Protein AF-A0A920UTH0-F1 (afdb_monomer_lite)

Secondary structure (DSSP, 8-state):
-HHHHGGGGS--SS--S-GGG----HHHHTGGGB-SSSS-BTTBB-HHHHHHHHHHTT-----TTS---S--TT--TT-------------------

Foldseek 3Di:
DLVQQQCQVPDNDSDRPDPLSGPDQLVPPQVVQADPDPDDDPRGDHPVRSVVCNCQQQHQADDVVRHRPDGHPHDDPPDPDDDDPPPPCPVPPPDDD

Structure (mmCIF, N/CA/C/O backbone):
data_AF-A0A920UTH0-F1
#
_entry.id   AF-A0A920UTH0-F1
#
loop_
_atom_site.group_PDB
_atom_site.id
_atom_site.type_symbol
_atom_site.label_atom_id
_atom_site.label_alt_id
_atom_site.label_comp_id
_atom_site.label_asym_id
_atom_site.label_entity_id
_atom_site.label_seq_id
_atom_site.pdbx_PDB_ins_code
_atom_site.Cartn_x
_atom_site.Cartn_y
_atom_site.Cartn_z
_atom_site.occupancy
_atom_site.B_iso_or_equiv
_atom_site.auth_seq_id
_atom_site.auth_comp_id
_atom_site.auth_asym_id
_atom_site.auth_atom_id
_atom_site.pdbx_PDB_model_num
ATOM 1 N N . MET A 1 1 ? -5.493 -7.527 -0.108 1.00 87.50 1 MET A N 1
ATOM 2 C CA . MET A 1 1 ? -4.272 -8.022 -0.794 1.00 87.50 1 MET A CA 1
ATOM 3 C C . MET A 1 1 ? -4.341 -9.529 -0.991 1.00 87.50 1 MET A C 1
ATOM 5 O O . MET A 1 1 ? -4.512 -9.932 -2.129 1.00 87.50 1 MET A O 1
ATOM 9 N N . LEU A 1 2 ? -4.275 -10.347 0.072 1.00 92.75 2 LEU A N 1
ATOM 10 C CA . LEU A 1 2 ? -4.342 -11.816 -0.049 1.00 92.75 2 LEU A CA 1
ATOM 11 C C . LEU A 1 2 ? -5.580 -12.281 -0.824 1.00 92.75 2 LEU A C 1
ATOM 13 O O . LEU A 1 2 ? -5.435 -12.963 -1.826 1.00 92.75 2 LEU A O 1
ATOM 17 N N . GLU A 1 3 ? -6.764 -11.779 -0.466 1.00 92.94 3 GLU A N 1
ATOM 18 C CA . GLU A 1 3 ? -8.027 -12.098 -1.158 1.00 92.94 3 GLU A CA 1
ATOM 19 C C . GLU A 1 3 ? -7.993 -11.879 -2.678 1.00 92.94 3 GLU A C 1
ATOM 21 O O . GLU A 1 3 ? -8.727 -12.534 -3.411 1.00 92.94 3 GLU A O 1
ATOM 26 N N . LYS A 1 4 ? -7.144 -10.966 -3.161 1.00 91.94 4 LYS A N 1
ATOM 27 C CA . LYS A 1 4 ? -7.023 -10.657 -4.586 1.00 91.94 4 LYS A CA 1
ATOM 28 C C . LYS A 1 4 ? -5.865 -11.383 -5.271 1.00 91.94 4 LYS A C 1
ATOM 30 O O . LYS A 1 4 ? -5.949 -11.641 -6.468 1.00 91.94 4 LYS A O 1
ATOM 35 N N . CYS A 1 5 ? -4.782 -11.657 -4.548 1.00 95.25 5 CYS A N 1
ATOM 36 C CA . CYS A 1 5 ? -3.509 -12.044 -5.152 1.00 95.25 5 CYS A CA 1
ATOM 37 C C . CYS A 1 5 ? -3.071 -13.482 -4.870 1.00 95.25 5 CYS A C 1
ATOM 39 O O . CYS A 1 5 ? -2.262 -13.987 -5.636 1.00 95.25 5 CYS A O 1
ATOM 41 N N . ASP A 1 6 ? -3.561 -14.105 -3.796 1.00 96.12 6 ASP A N 1
ATOM 42 C CA . ASP A 1 6 ? -3.103 -15.419 -3.319 1.00 96.12 6 ASP A CA 1
ATOM 43 C C . ASP A 1 6 ? -3.284 -16.493 -4.399 1.00 96.12 6 ASP A C 1
ATOM 45 O O . ASP A 1 6 ? -2.327 -17.035 -4.925 1.00 96.12 6 ASP A O 1
ATOM 49 N N . ALA A 1 7 ? -4.514 -16.653 -4.888 1.00 95.75 7 ALA A N 1
ATOM 50 C CA . ALA A 1 7 ? -4.862 -17.682 -5.866 1.00 95.75 7 ALA A CA 1
ATOM 51 C C . ALA A 1 7 ? -4.332 -17.461 -7.300 1.00 95.75 7 ALA A C 1
ATOM 53 O O . ALA A 1 7 ? -4.699 -18.220 -8.200 1.00 95.75 7 ALA A O 1
ATOM 54 N N . ILE A 1 8 ? -3.520 -16.428 -7.563 1.00 94.50 8 ILE A N 1
ATOM 55 C CA . ILE A 1 8 ? -3.049 -16.107 -8.925 1.00 94.50 8 ILE A CA 1
ATOM 56 C C . ILE A 1 8 ? -2.115 -17.191 -9.477 1.00 94.50 8 ILE A C 1
ATOM 58 O O . ILE A 1 8 ? -2.120 -17.436 -10.685 1.00 94.50 8 ILE A O 1
ATOM 62 N N . ASP A 1 9 ? -1.346 -17.857 -8.619 1.00 91.50 9 ASP A N 1
ATOM 63 C CA . ASP A 1 9 ? -0.487 -18.987 -8.997 1.00 91.50 9 ASP A CA 1
ATOM 64 C C . ASP A 1 9 ? -1.235 -20.337 -9.050 1.00 91.50 9 ASP A C 1
ATOM 66 O O . ASP A 1 9 ? -0.672 -21.353 -9.464 1.00 91.50 9 ASP A O 1
ATOM 70 N N . GLY A 1 10 ? -2.527 -20.335 -8.707 1.00 93.81 10 GLY A N 1
ATOM 71 C CA . GLY A 1 10 ? -3.393 -21.510 -8.684 1.00 93.81 10 GLY A CA 1
ATOM 72 C C . GLY A 1 10 ? -3.488 -22.211 -7.327 1.00 93.81 10 GLY A C 1
ATOM 73 O O . GLY A 1 10 ? -4.160 -23.243 -7.247 1.00 93.81 10 GLY A O 1
ATOM 74 N N . ILE A 1 11 ? -2.864 -21.679 -6.273 1.00 94.62 11 ILE A N 1
ATOM 75 C CA . ILE A 1 11 ? -2.889 -22.230 -4.914 1.00 94.62 11 ILE A CA 1
ATOM 76 C C . ILE A 1 11 ? -3.459 -21.176 -3.951 1.00 94.62 11 ILE A C 1
ATOM 78 O O . ILE A 1 11 ? -3.234 -19.988 -4.099 1.00 94.62 11 ILE A O 1
ATOM 82 N N . THR A 1 12 ? -4.273 -21.591 -2.978 1.00 96.25 12 THR A N 1
ATOM 83 C CA . THR A 1 12 ? -4.787 -20.697 -1.923 1.00 96.25 12 THR A CA 1
ATOM 84 C C . THR A 1 12 ? -4.222 -21.152 -0.589 1.00 96.25 12 THR A C 1
ATOM 86 O O . THR A 1 12 ? -4.801 -22.018 0.074 1.00 96.25 12 THR A O 1
ATOM 89 N N . ASP A 1 13 ? -3.055 -20.628 -0.233 1.00 95.44 13 ASP A N 1
ATOM 90 C CA . ASP A 1 13 ? -2.307 -21.006 0.968 1.00 95.44 13 ASP A CA 1
ATOM 91 C C . ASP A 1 13 ? -1.871 -19.802 1.825 1.00 95.44 13 ASP A C 1
ATOM 93 O O . ASP A 1 13 ? -1.249 -19.981 2.877 1.00 95.44 13 ASP A O 1
ATOM 97 N N . GLY A 1 14 ? -2.263 -18.586 1.437 1.00 95.81 14 GLY A N 1
ATOM 98 C CA . GLY A 1 14 ? -1.885 -17.346 2.106 1.00 95.81 14 GLY A CA 1
ATOM 99 C C . GLY A 1 14 ? -0.499 -16.824 1.715 1.00 95.81 14 GLY A C 1
ATOM 100 O O . GLY A 1 14 ? 0.005 -15.915 2.387 1.00 95.81 14 GLY A O 1
ATOM 101 N N . VAL A 1 15 ? 0.124 -17.373 0.669 1.00 95.00 15 VAL A N 1
ATOM 102 C CA . VAL A 1 15 ? 1.410 -16.946 0.120 1.00 95.00 15 VAL A CA 1
ATOM 103 C C . VAL A 1 15 ? 1.221 -16.383 -1.286 1.00 95.00 15 VAL A C 1
ATOM 105 O O . VAL A 1 15 ? 0.696 -17.014 -2.186 1.00 95.00 15 VAL A O 1
ATOM 108 N N . ILE A 1 16 ? 1.743 -15.176 -1.508 1.00 92.56 16 ILE A N 1
ATOM 109 C CA . ILE A 1 16 ? 1.802 -14.585 -2.847 1.0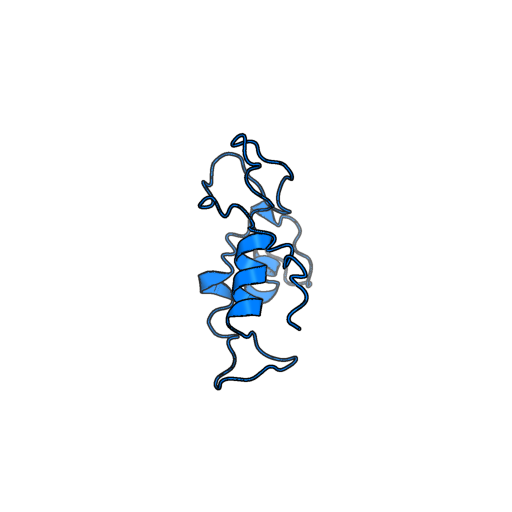0 92.56 16 ILE A CA 1
ATOM 110 C C . ILE A 1 16 ? 3.175 -14.908 -3.438 1.00 92.56 16 ILE A C 1
ATOM 112 O O . ILE A 1 16 ? 4.144 -14.211 -3.124 1.00 92.56 16 ILE A O 1
ATOM 116 N N . ASP A 1 17 ? 3.256 -15.938 -4.284 1.00 92.38 17 ASP A N 1
ATOM 117 C CA . ASP A 1 17 ? 4.523 -16.384 -4.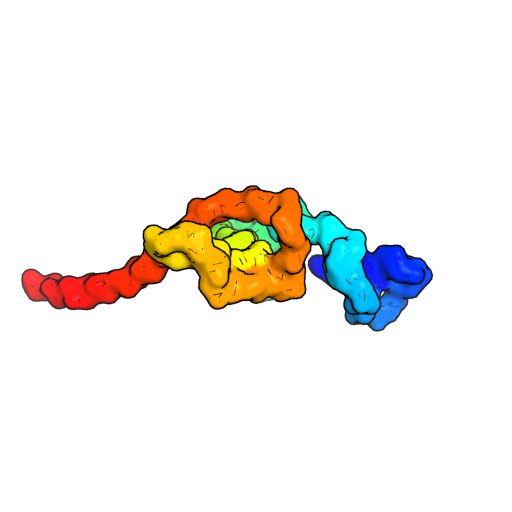887 1.00 92.38 17 ASP A CA 1
ATOM 118 C C . ASP A 1 17 ? 5.124 -15.324 -5.823 1.00 92.38 17 ASP A C 1
ATOM 120 O O . ASP A 1 17 ? 6.292 -14.947 -5.703 1.00 92.38 17 ASP A O 1
ATOM 124 N N . ASN A 1 18 ? 4.294 -14.748 -6.704 1.00 89.25 18 ASN 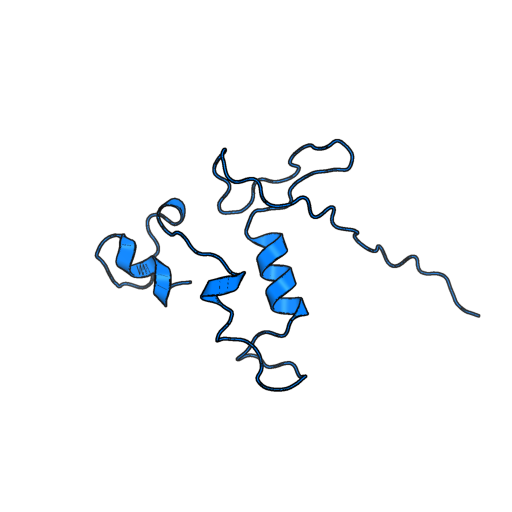A N 1
ATOM 125 C CA . ASN A 1 18 ? 4.696 -13.650 -7.584 1.00 89.25 18 ASN A CA 1
ATOM 126 C C . ASN A 1 18 ? 3.826 -12.392 -7.403 1.00 89.25 18 ASN A C 1
ATOM 128 O O . ASN A 1 18 ? 2.838 -12.197 -8.121 1.00 89.25 18 ASN A O 1
ATOM 132 N N . PRO A 1 19 ? 4.230 -11.465 -6.516 1.00 86.12 19 PRO A N 1
ATOM 133 C CA . PRO A 1 19 ? 3.527 -10.203 -6.306 1.00 86.12 19 PRO A CA 1
ATOM 134 C C . PRO A 1 19 ? 3.399 -9.324 -7.559 1.00 86.12 19 PRO A C 1
ATOM 136 O O . PRO A 1 19 ? 2.458 -8.539 -7.645 1.00 86.12 19 PRO A O 1
ATOM 139 N N . LEU A 1 20 ? 4.305 -9.454 -8.539 1.00 86.00 20 LEU A N 1
ATOM 140 C CA . LEU A 1 20 ? 4.274 -8.668 -9.781 1.00 86.00 20 LEU A CA 1
ATOM 141 C C . LEU A 1 20 ? 3.207 -9.156 -10.770 1.00 86.00 20 LEU A C 1
ATOM 143 O O . LEU A 1 20 ? 2.818 -8.410 -11.666 1.00 86.00 20 LEU A O 1
ATOM 147 N N . SER A 1 21 ? 2.723 -10.389 -10.614 1.00 89.19 21 SER A N 1
ATOM 148 C CA . SER A 1 21 ? 1.599 -10.915 -11.395 1.00 89.19 21 SER A CA 1
ATOM 149 C C . SER A 1 21 ? 0.244 -10.424 -10.880 1.00 89.19 21 SER A C 1
ATOM 151 O O . SER A 1 21 ? -0.755 -10.558 -11.586 1.00 89.19 21 SER A O 1
ATOM 153 N N . CYS A 1 22 ? 0.192 -9.837 -9.679 1.00 90.56 22 CYS A N 1
ATOM 154 C CA . CYS A 1 22 ? -1.038 -9.289 -9.127 1.00 90.56 22 CYS A CA 1
ATOM 155 C C . CYS A 1 22 ? -1.240 -7.825 -9.526 1.00 90.56 22 CYS A C 1
ATOM 157 O O . CYS A 1 22 ? -0.496 -6.942 -9.106 1.00 90.56 22 CYS A O 1
ATOM 159 N N . ASN A 1 23 ? -2.310 -7.546 -10.271 1.00 89.75 23 ASN A N 1
ATOM 160 C CA . ASN A 1 23 ? -2.740 -6.178 -10.559 1.00 89.75 23 ASN A CA 1
ATOM 161 C C . ASN A 1 23 ? -3.577 -5.610 -9.398 1.00 89.75 23 ASN A C 1
ATOM 163 O O . ASN A 1 23 ? -4.793 -5.428 -9.521 1.00 89.75 23 ASN A O 1
ATOM 167 N N . PHE A 1 24 ? -2.935 -5.410 -8.249 1.00 90.69 24 PHE A N 1
ATOM 168 C CA . PHE A 1 24 ? -3.551 -4.762 -7.097 1.00 90.69 24 PHE A CA 1
ATOM 169 C C . PHE A 1 24 ? -3.429 -3.238 -7.216 1.00 90.69 24 PHE A C 1
ATOM 171 O O . PHE A 1 24 ? -2.332 -2.693 -7.337 1.00 90.69 24 PHE A O 1
ATOM 178 N N . ASP A 1 25 ? -4.567 -2.554 -7.151 1.00 89.06 25 ASP A N 1
ATOM 179 C CA . ASP A 1 25 ? -4.6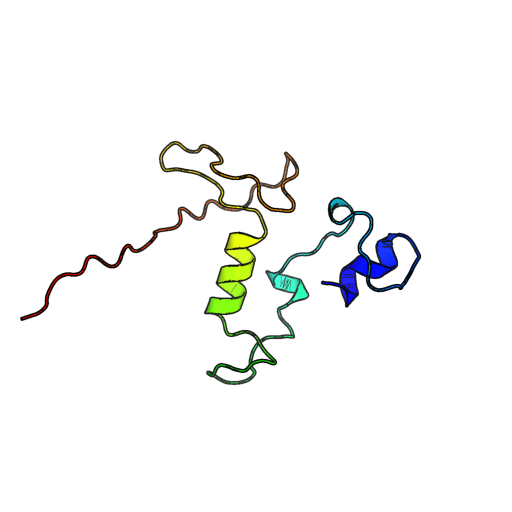76 -1.100 -7.089 1.00 89.06 25 ASP A CA 1
ATOM 180 C C . ASP A 1 25 ? -5.350 -0.717 -5.765 1.00 89.06 25 ASP A C 1
ATOM 182 O O . ASP A 1 25 ? -6.560 -0.921 -5.622 1.00 89.06 25 ASP A O 1
ATOM 186 N N . PRO A 1 26 ? -4.618 -0.111 -4.808 1.00 90.88 26 PRO A N 1
ATOM 187 C CA . PRO A 1 26 ? -5.184 0.287 -3.525 1.00 90.88 26 PRO A CA 1
ATOM 188 C C . PRO A 1 26 ? -6.445 1.153 -3.647 1.00 90.88 26 PRO A C 1
ATOM 190 O O . PRO A 1 26 ? -7.315 1.071 -2.785 1.00 90.88 26 PRO A O 1
ATOM 193 N N . ARG A 1 27 ? -6.571 1.977 -4.701 1.00 90.44 27 ARG A N 1
ATOM 194 C CA . ARG A 1 27 ? -7.720 2.887 -4.868 1.00 90.44 27 ARG A CA 1
ATOM 195 C C . ARG A 1 27 ? -9.026 2.133 -5.066 1.00 90.44 27 ARG A C 1
ATOM 197 O O . ARG A 1 27 ? -10.046 2.550 -4.533 1.00 90.44 27 ARG A O 1
ATOM 204 N N . GLY A 1 28 ? -8.992 1.076 -5.874 1.00 92.81 28 GLY A N 1
ATOM 205 C CA . GLY A 1 28 ? -10.158 0.247 -6.156 1.00 92.81 28 GLY A CA 1
ATOM 206 C C . GLY A 1 28 ? -10.306 -0.858 -5.122 1.00 92.81 28 GLY A C 1
ATOM 207 O O . GLY A 1 28 ? -11.359 -1.007 -4.511 1.00 92.81 28 GLY A O 1
ATOM 208 N N . ASP A 1 29 ? -9.216 -1.578 -4.867 1.00 93.81 29 ASP A N 1
ATOM 209 C CA . ASP A 1 29 ? -9.233 -2.838 -4.123 1.00 93.81 29 ASP A CA 1
ATOM 210 C C . ASP A 1 29 ?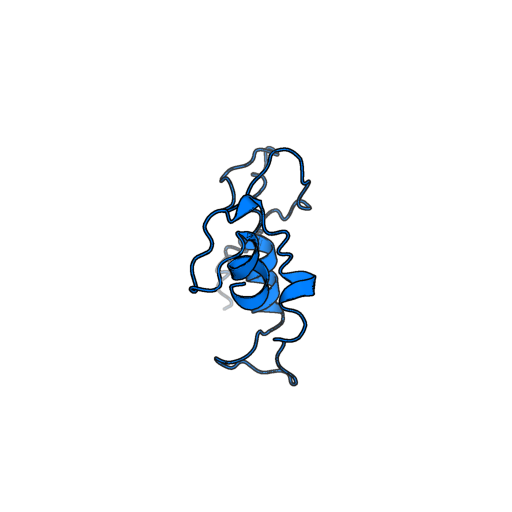 -9.378 -2.673 -2.608 1.00 93.81 29 ASP A C 1
ATOM 212 O O . ASP A 1 29 ? -9.615 -3.657 -1.913 1.00 93.81 29 ASP A O 1
ATOM 216 N N . LEU A 1 30 ? -9.228 -1.453 -2.082 1.00 93.25 30 LEU A N 1
ATOM 217 C CA . LEU A 1 30 ? -9.476 -1.136 -0.671 1.00 93.25 30 LEU A CA 1
ATOM 218 C C . LEU A 1 30 ? -10.667 -0.187 -0.475 1.00 93.25 30 LEU A C 1
ATOM 220 O O . LEU A 1 30 ? -10.940 0.206 0.657 1.00 93.25 30 LEU A O 1
ATOM 224 N N . SER A 1 31 ? -11.372 0.198 -1.545 1.00 90.81 31 SER A N 1
ATOM 225 C CA . SER A 1 31 ? -12.456 1.191 -1.463 1.00 90.81 31 SER A CA 1
ATOM 226 C C . SER A 1 31 ? -13.613 0.744 -0.561 1.00 90.81 31 SER A C 1
ATOM 228 O O . SER A 1 31 ? -14.150 1.555 0.192 1.00 90.81 31 SER A O 1
ATOM 230 N N . ASP A 1 32 ? -13.918 -0.554 -0.550 1.00 92.38 32 ASP A N 1
ATOM 231 C CA . ASP A 1 32 ? -14.967 -1.145 0.289 1.00 92.38 32 ASP A CA 1
ATOM 232 C C . ASP A 1 32 ? -14.552 -1.318 1.762 1.00 92.38 32 ASP A C 1
ATOM 234 O O . ASP A 1 32 ? -15.381 -1.629 2.615 1.00 92.38 32 ASP A O 1
ATOM 238 N N . LEU A 1 33 ? -13.275 -1.087 2.086 1.00 93.62 33 LEU A N 1
ATOM 239 C CA . LEU A 1 33 ? -12.735 -1.159 3.448 1.00 93.62 33 LEU A CA 1
ATOM 240 C C . LEU A 1 33 ? -12.675 0.217 4.128 1.00 93.62 33 LEU A C 1
ATOM 242 O O . LEU A 1 33 ? -12.037 0.379 5.168 1.00 93.62 33 LEU A O 1
ATOM 246 N N . MET A 1 34 ? -13.319 1.227 3.545 1.00 94.50 34 MET A N 1
ATOM 247 C CA . MET A 1 34 ? -13.407 2.571 4.107 1.00 94.50 34 MET A CA 1
ATOM 248 C C . MET A 1 34 ? -14.327 2.620 5.330 1.00 94.50 34 MET A C 1
ATOM 250 O O . MET A 1 34 ? -15.347 1.935 5.403 1.00 94.50 34 MET A O 1
ATOM 254 N N . CYS A 1 35 ? -13.997 3.477 6.295 1.00 94.69 35 CYS A N 1
ATOM 255 C CA . CYS A 1 35 ? -14.859 3.677 7.454 1.00 94.69 35 CYS A CA 1
ATOM 256 C C . CYS A 1 35 ? -16.206 4.312 7.045 1.00 94.69 35 CYS A C 1
ATOM 258 O O . CYS A 1 35 ? -16.212 5.315 6.328 1.00 94.69 35 CYS A O 1
ATOM 260 N N . PRO A 1 36 ? -17.353 3.784 7.524 1.00 88.69 36 PRO A N 1
ATOM 261 C CA . PRO A 1 36 ? -18.685 4.241 7.105 1.00 88.69 36 PRO A CA 1
ATOM 262 C C . PRO A 1 36 ? -19.041 5.644 7.618 1.00 88.69 36 PRO A C 1
ATOM 264 O O . PRO A 1 36 ? -19.892 6.326 7.053 1.00 88.69 36 PRO A O 1
ATOM 267 N N . THR A 1 37 ? -18.396 6.081 8.697 1.00 84.88 37 THR A N 1
ATOM 268 C CA . THR A 1 37 ? -18.538 7.417 9.283 1.00 84.88 37 THR A CA 1
ATOM 269 C C . THR A 1 37 ? -17.164 8.030 9.497 1.00 84.88 37 THR A C 1
ATOM 271 O O . THR A 1 37 ? -16.173 7.310 9.614 1.00 84.88 37 THR A O 1
ATOM 274 N N . SER A 1 38 ? -17.100 9.356 9.625 1.00 71.62 38 SER A N 1
ATOM 275 C CA . SER A 1 38 ? -15.876 10.048 10.033 1.00 71.62 38 SER A CA 1
ATOM 276 C C . SER A 1 38 ? -15.392 9.514 11.387 1.00 71.62 38 SER A C 1
ATOM 278 O O . SER A 1 38 ? -16.034 9.743 12.412 1.00 71.62 38 SER A O 1
ATOM 280 N N . GLY A 1 39 ? -14.286 8.775 11.382 1.00 80.88 39 GLY A N 1
ATOM 281 C CA . GLY A 1 39 ? -13.699 8.140 12.557 1.00 80.88 39 GLY A CA 1
ATOM 282 C C . GLY A 1 39 ? -12.601 7.160 12.156 1.00 80.88 39 GLY A C 1
ATOM 283 O O . GLY A 1 39 ? -12.494 6.796 10.988 1.00 80.88 39 GLY A O 1
ATOM 284 N N . SER A 1 40 ? -11.776 6.761 13.119 1.00 86.75 40 SER A N 1
ATOM 285 C CA . SER A 1 40 ? -10.731 5.752 12.942 1.00 86.75 40 SER A CA 1
ATOM 286 C C . SER A 1 40 ? -11.119 4.459 13.649 1.00 86.75 40 SER A C 1
ATOM 288 O O . SER A 1 40 ? -11.690 4.490 14.739 1.00 86.75 40 SER A O 1
ATOM 290 N N . SER A 1 41 ? -10.764 3.326 13.057 1.00 90.81 41 SER A N 1
ATOM 291 C CA . SER A 1 41 ? -10.926 2.000 13.647 1.00 90.81 41 SER A CA 1
ATOM 292 C C . SER A 1 41 ? -9.771 1.110 13.203 1.00 90.81 41 SER A C 1
ATOM 294 O O . SER A 1 41 ? -9.119 1.394 12.202 1.00 90.81 41 SER A O 1
ATOM 296 N N . ASP A 1 42 ? -9.569 -0.001 13.902 1.00 90.94 42 ASP A N 1
ATOM 297 C CA . ASP A 1 42 ? -8.620 -1.039 13.496 1.00 90.94 42 ASP A CA 1
ATOM 298 C C . ASP A 1 42 ? -9.162 -1.909 12.349 1.00 90.94 42 ASP A C 1
ATOM 300 O O . ASP A 1 42 ? -8.465 -2.799 11.871 1.00 90.94 42 ASP A O 1
ATOM 304 N N . GLN A 1 43 ? -10.424 -1.716 11.949 1.00 91.88 43 GLN A N 1
ATOM 305 C CA . GLN A 1 43 ? -11.128 -2.568 10.980 1.00 91.88 43 GLN A CA 1
ATOM 306 C C . GLN A 1 43 ? -11.451 -1.866 9.654 1.00 91.88 43 GLN A C 1
ATOM 308 O O . GLN A 1 43 ? -12.014 -2.490 8.760 1.00 91.88 43 GLN A O 1
ATOM 313 N N . CYS A 1 44 ? -11.146 -0.574 9.521 1.00 94.19 44 CYS A N 1
ATOM 314 C CA . CYS A 1 44 ? -11.436 0.197 8.315 1.00 94.19 44 CYS A CA 1
ATOM 315 C C . CYS A 1 44 ? -10.432 1.331 8.122 1.00 94.19 44 CYS A C 1
ATOM 317 O O . CYS A 1 44 ? -9.796 1.785 9.074 1.00 94.19 44 CYS A O 1
ATOM 319 N N . PHE A 1 45 ? -10.317 1.809 6.887 1.00 93.88 45 PHE A N 1
ATOM 320 C CA . PHE A 1 45 ? -9.430 2.907 6.533 1.00 93.88 45 PHE A CA 1
ATOM 321 C C . PHE A 1 45 ? -10.139 4.256 6.616 1.00 93.88 45 PHE A C 1
ATOM 323 O O . PHE A 1 45 ? -11.243 4.450 6.097 1.00 93.88 45 PHE A O 1
ATOM 330 N N . THR A 1 46 ? -9.459 5.230 7.216 1.00 94.81 46 THR A N 1
ATOM 331 C CA . THR A 1 46 ? -9.760 6.641 6.974 1.00 94.81 46 THR A CA 1
ATOM 332 C C . THR A 1 46 ? -9.265 7.052 5.591 1.00 94.81 46 THR A C 1
ATOM 334 O O . THR A 1 46 ? -8.435 6.377 4.974 1.00 94.81 46 THR A O 1
ATOM 337 N N . HIS A 1 47 ? -9.733 8.204 5.107 1.00 92.12 47 HIS A N 1
ATOM 338 C CA . HIS A 1 47 ? -9.268 8.726 3.826 1.00 92.12 47 HIS A CA 1
ATOM 339 C C . HIS A 1 47 ? -7.747 8.942 3.811 1.00 92.12 47 HIS A C 1
ATOM 341 O O . HIS A 1 47 ? -7.086 8.513 2.868 1.00 92.12 47 HIS A O 1
ATOM 347 N N . ASP A 1 48 ? -7.190 9.511 4.883 1.00 91.88 48 ASP A N 1
ATOM 348 C CA . ASP A 1 48 ? -5.753 9.780 5.002 1.00 91.88 48 ASP A CA 1
ATOM 349 C C . ASP A 1 48 ? -4.920 8.489 5.079 1.00 91.88 48 ASP A C 1
ATOM 351 O O . ASP A 1 48 ? -3.822 8.415 4.522 1.00 91.88 48 ASP A O 1
ATOM 355 N N . GLN A 1 49 ? -5.440 7.439 5.726 1.00 93.31 49 GLN A N 1
ATOM 356 C CA . GLN A 1 49 ? -4.781 6.129 5.763 1.00 93.31 49 GLN A CA 1
ATOM 357 C C . GLN A 1 49 ? -4.761 5.473 4.380 1.00 93.31 49 GLN A C 1
ATOM 359 O O . GLN A 1 49 ? -3.708 5.005 3.945 1.00 93.31 49 GLN A O 1
ATOM 364 N N . LEU A 1 50 ? -5.892 5.480 3.663 1.00 92.12 50 LEU A N 1
ATOM 365 C CA . LEU A 1 50 ? -5.944 4.957 2.298 1.00 92.12 50 LEU A CA 1
ATOM 366 C C . LEU A 1 50 ? -5.017 5.753 1.370 1.00 92.12 50 LEU A C 1
ATOM 368 O O . LEU A 1 50 ? -4.281 5.162 0.580 1.00 92.12 50 LEU A O 1
ATOM 372 N N . GLN A 1 51 ? -4.991 7.081 1.506 1.00 89.62 51 GLN A N 1
ATOM 373 C CA . GLN A 1 51 ? -4.091 7.936 0.737 1.00 89.62 51 GLN A CA 1
ATOM 374 C C . GLN A 1 51 ? -2.621 7.598 1.010 1.00 89.62 51 GLN A C 1
ATOM 376 O O . GLN A 1 51 ? -1.845 7.444 0.073 1.00 89.62 51 GLN A O 1
ATOM 381 N N . THR A 1 52 ? -2.255 7.361 2.272 1.00 88.75 52 THR A N 1
ATOM 382 C CA . THR A 1 52 ? -0.896 6.933 2.643 1.00 88.75 52 THR A CA 1
ATOM 383 C C . THR A 1 52 ? -0.499 5.624 1.951 1.00 88.75 52 THR A C 1
ATOM 385 O O . THR A 1 52 ? 0.626 5.497 1.466 1.00 88.75 52 THR A O 1
ATOM 388 N N . ILE A 1 53 ? -1.413 4.650 1.862 1.00 89.06 53 ILE A N 1
ATOM 389 C CA . ILE A 1 53 ? -1.163 3.390 1.143 1.00 89.06 53 ILE A CA 1
ATOM 390 C C . ILE A 1 53 ? -0.969 3.661 -0.351 1.00 89.06 53 ILE A C 1
ATOM 392 O O . ILE A 1 53 ? -0.017 3.149 -0.936 1.00 89.06 53 ILE A O 1
ATOM 396 N N . ILE A 1 54 ? -1.837 4.474 -0.962 1.00 87.12 54 ILE A N 1
ATOM 397 C CA . ILE A 1 54 ? -1.760 4.844 -2.385 1.00 87.12 54 ILE A CA 1
ATOM 398 C C . ILE A 1 54 ? -0.417 5.497 -2.720 1.00 87.12 54 ILE A C 1
ATOM 400 O O . ILE A 1 54 ? 0.148 5.209 -3.774 1.00 87.12 54 ILE A O 1
ATOM 404 N N . ASP A 1 55 ? 0.092 6.348 -1.835 1.00 79.75 55 ASP A N 1
ATOM 405 C CA . ASP A 1 55 ? 1.344 7.076 -2.044 1.00 79.75 55 ASP A CA 1
ATOM 406 C C . ASP A 1 55 ? 2.562 6.162 -1.868 1.00 79.75 55 ASP A C 1
ATOM 408 O O . ASP A 1 55 ? 3.556 6.280 -2.585 1.00 79.75 55 ASP A O 1
ATOM 412 N N . PHE A 1 56 ? 2.486 5.214 -0.932 1.00 79.00 56 PHE A N 1
ATOM 413 C CA . PHE A 1 56 ? 3.590 4.311 -0.621 1.00 79.00 56 PHE A CA 1
ATOM 414 C C . PHE A 1 56 ? 3.698 3.124 -1.586 1.00 79.00 56 PHE A C 1
ATOM 416 O O . PHE A 1 56 ? 4.802 2.694 -1.924 1.00 79.00 56 PHE A O 1
ATOM 423 N N . TYR A 1 57 ? 2.564 2.583 -2.037 1.00 79.06 57 TYR A N 1
ATOM 424 C CA . TYR A 1 57 ? 2.495 1.361 -2.843 1.00 79.06 57 TYR A CA 1
ATOM 425 C C . TYR A 1 57 ? 3.323 1.396 -4.148 1.00 79.06 57 TYR A C 1
ATOM 427 O O . TYR A 1 57 ? 4.089 0.455 -4.377 1.00 79.06 57 TYR A O 1
ATOM 435 N N . PRO A 1 58 ? 3.278 2.460 -4.979 1.00 72.12 58 PRO A N 1
ATOM 436 C CA . PRO A 1 58 ? 4.117 2.565 -6.177 1.00 72.12 58 PRO A CA 1
ATOM 437 C C . PRO A 1 58 ? 5.590 2.911 -5.872 1.00 72.12 58 PRO A C 1
ATOM 439 O O . PRO A 1 58 ? 6.426 2.871 -6.780 1.00 72.12 58 PRO A O 1
ATOM 442 N N . GLY A 1 59 ? 5.922 3.232 -4.614 1.00 63.78 59 GLY A N 1
ATOM 443 C CA . GLY A 1 59 ? 7.228 3.724 -4.168 1.00 63.78 59 GLY A CA 1
ATOM 444 C C . GLY A 1 59 ? 7.350 5.238 -4.131 1.00 63.78 59 GLY A C 1
ATOM 445 O O . GLY A 1 59 ? 6.585 5.945 -4.781 1.00 63.78 59 GLY A O 1
ATOM 446 N N . ALA A 1 60 ? 8.356 5.737 -3.403 1.00 57.44 60 ALA A N 1
ATOM 447 C CA . ALA A 1 60 ? 8.698 7.155 -3.399 1.00 57.44 60 ALA A CA 1
ATOM 448 C C . ALA A 1 60 ? 9.252 7.552 -4.774 1.00 57.44 60 ALA A C 1
ATOM 450 O O . ALA A 1 60 ? 10.431 7.366 -5.097 1.00 57.44 60 ALA A O 1
ATOM 451 N N . GLN A 1 61 ? 8.358 8.068 -5.604 1.00 66.88 61 GLN A N 1
ATOM 452 C CA . GLN A 1 61 ? 8.681 8.555 -6.927 1.00 66.88 61 GLN A CA 1
ATOM 453 C C . GLN A 1 61 ? 9.069 10.026 -6.802 1.00 66.88 61 GLN A C 1
ATOM 455 O O . GLN A 1 61 ? 8.257 10.844 -6.383 1.00 66.88 61 GLN A O 1
ATOM 460 N N . ILE A 1 62 ? 10.285 10.320 -7.265 1.00 56.91 62 ILE A N 1
ATOM 461 C CA . ILE A 1 62 ? 10.742 11.642 -7.693 1.00 56.91 62 ILE A CA 1
ATOM 462 C C . ILE A 1 62 ? 11.224 12.580 -6.560 1.00 56.91 62 ILE A C 1
ATOM 464 O O . ILE A 1 62 ? 10.443 13.075 -5.755 1.00 56.91 62 ILE A O 1
ATOM 468 N N . ASP A 1 63 ? 12.537 12.852 -6.532 1.00 61.72 63 ASP A N 1
ATOM 469 C CA . ASP A 1 63 ? 13.118 14.019 -5.847 1.00 61.72 63 ASP A CA 1
ATOM 470 C C . ASP A 1 63 ? 12.827 15.324 -6.608 1.00 61.72 63 ASP A C 1
ATOM 472 O O . ASP A 1 63 ? 12.317 15.317 -7.727 1.00 61.72 63 ASP A O 1
ATOM 476 N N . ASP A 1 64 ? 13.227 16.470 -6.056 1.00 64.44 64 ASP A N 1
ATOM 477 C CA . ASP A 1 64 ? 13.099 17.775 -6.729 1.00 64.44 64 ASP A CA 1
ATOM 478 C C . ASP A 1 64 ? 13.769 17.819 -8.123 1.00 64.44 64 ASP A C 1
ATOM 480 O O . ASP A 1 64 ? 13.481 18.697 -8.935 1.00 64.44 64 ASP A O 1
ATOM 484 N N . ALA A 1 65 ? 14.646 16.856 -8.427 1.00 66.94 65 ALA A N 1
ATOM 485 C CA . ALA A 1 65 ? 15.330 16.695 -9.703 1.00 66.94 65 ALA A CA 1
ATOM 486 C C . ALA A 1 65 ? 14.669 15.658 -10.636 1.00 66.94 65 ALA A C 1
ATOM 488 O O . ALA A 1 65 ? 15.288 15.247 -11.619 1.00 66.94 65 ALA A O 1
ATOM 489 N N . SER A 1 66 ? 13.415 15.255 -10.388 1.00 61.00 66 SER A N 1
ATOM 490 C CA . SER A 1 66 ? 12.685 14.292 -11.234 1.00 61.00 66 SER A CA 1
ATOM 491 C C . SER A 1 66 ? 13.266 12.871 -11.245 1.00 61.00 66 SER A C 1
ATOM 493 O O . SER A 1 66 ? 12.986 12.097 -12.160 1.00 61.00 66 SER A O 1
ATOM 495 N N . ARG A 1 67 ? 14.068 12.493 -10.240 1.00 61.69 67 ARG A N 1
ATOM 496 C CA . ARG A 1 67 ? 14.712 11.172 -10.157 1.00 61.69 67 ARG A CA 1
ATOM 497 C C . ARG A 1 67 ? 14.016 10.292 -9.135 1.00 61.69 67 ARG A C 1
ATOM 499 O O . ARG A 1 67 ? 13.773 10.709 -8.007 1.00 61.69 67 ARG A O 1
ATOM 506 N N . GLN A 1 68 ? 13.739 9.046 -9.502 1.00 64.25 68 GLN A N 1
ATOM 507 C CA . GLN A 1 68 ? 13.228 8.060 -8.557 1.00 64.25 68 GLN A CA 1
ATOM 508 C C . GLN A 1 68 ? 14.246 7.843 -7.427 1.00 64.25 68 GLN A C 1
ATOM 510 O O . GLN A 1 68 ? 15.363 7.391 -7.673 1.00 64.25 68 GLN A O 1
ATOM 515 N N . VAL A 1 69 ? 13.862 8.187 -6.195 1.00 65.88 69 VAL A N 1
ATOM 516 C CA . VAL A 1 69 ? 14.745 8.091 -5.019 1.00 65.88 69 VAL A CA 1
ATOM 517 C C . VAL A 1 69 ? 14.736 6.681 -4.448 1.00 65.88 69 VAL A C 1
ATOM 519 O O . VAL A 1 69 ? 15.765 6.192 -3.984 1.00 65.88 69 VAL A O 1
ATOM 522 N N . TYR A 1 70 ? 13.581 6.014 -4.493 1.00 60.78 70 TYR A N 1
ATOM 523 C CA . TYR A 1 70 ? 13.430 4.663 -3.977 1.00 60.78 70 TYR A CA 1
ATOM 524 C C . TYR A 1 70 ? 12.481 3.845 -4.862 1.00 60.78 70 TYR A C 1
ATOM 526 O O . TYR A 1 70 ? 11.368 4.300 -5.152 1.00 60.78 70 TYR A O 1
ATOM 534 N N . PRO A 1 71 ? 12.883 2.640 -5.302 1.00 59.38 71 PRO A N 1
ATOM 535 C CA . PRO A 1 71 ? 11.963 1.732 -5.967 1.00 59.38 71 PRO A CA 1
ATOM 536 C C . PRO A 1 71 ? 10.862 1.329 -4.986 1.00 59.38 71 PRO A C 1
ATOM 538 O O . PRO A 1 71 ? 11.137 0.904 -3.867 1.00 59.38 71 PRO A O 1
ATOM 541 N N . GLY A 1 72 ? 9.600 1.478 -5.384 1.00 61.88 72 GLY A N 1
ATOM 542 C CA . GLY A 1 72 ? 8.497 0.921 -4.606 1.00 61.88 72 GLY A CA 1
ATOM 543 C C . GLY A 1 72 ? 8.623 -0.585 -4.478 1.00 61.88 72 GLY A C 1
ATOM 544 O O . GLY A 1 72 ? 9.339 -1.223 -5.250 1.00 61.88 72 GLY A O 1
ATOM 545 N N . LYS A 1 73 ? 7.878 -1.183 -3.543 1.00 56.50 73 LYS A N 1
ATOM 546 C CA . LYS A 1 73 ? 7.899 -2.644 -3.372 1.00 56.50 73 LYS A CA 1
ATOM 547 C C . LYS A 1 73 ? 7.464 -3.410 -4.635 1.00 56.50 73 LYS A C 1
ATOM 549 O O . LYS A 1 73 ? 7.705 -4.609 -4.699 1.00 56.50 73 LYS A O 1
ATOM 554 N N . LEU A 1 74 ? 6.862 -2.736 -5.625 1.00 54.53 74 LEU A N 1
ATOM 555 C CA . LEU A 1 74 ? 6.348 -3.319 -6.871 1.00 54.53 74 LEU A CA 1
ATOM 556 C C . LEU A 1 74 ? 6.594 -2.434 -8.112 1.00 54.53 74 LEU A C 1
ATOM 558 O O . LEU A 1 74 ? 5.738 -2.317 -8.986 1.00 54.53 74 LEU A O 1
ATOM 562 N N . SER A 1 75 ? 7.743 -1.762 -8.213 1.00 47.88 75 SER A N 1
ATOM 563 C CA . SER A 1 75 ? 8.037 -0.940 -9.396 1.00 47.88 75 SER A CA 1
ATOM 564 C C . SER A 1 75 ? 8.440 -1.785 -10.618 1.00 47.88 75 SER A C 1
ATOM 566 O O . SER A 1 75 ? 9.543 -2.328 -10.654 1.00 47.88 75 SER A O 1
ATOM 568 N N . VAL A 1 76 ? 7.572 -1.834 -11.639 1.00 45.16 76 VAL A N 1
ATOM 569 C CA . VAL A 1 76 ? 7.910 -2.198 -13.033 1.00 45.16 76 VAL A CA 1
ATOM 570 C C . VAL A 1 76 ? 8.192 -0.935 -13.875 1.00 45.16 76 VAL A C 1
ATOM 572 O O . VAL A 1 76 ? 7.637 0.121 -13.569 1.00 45.16 76 VAL A O 1
ATOM 575 N N . PRO A 1 77 ? 8.995 -1.002 -14.959 1.00 43.59 77 PRO A N 1
ATOM 576 C CA . PRO A 1 77 ? 9.489 0.189 -15.672 1.00 43.59 77 PRO A CA 1
ATOM 577 C C . PRO A 1 77 ? 8.445 1.076 -16.382 1.00 43.59 77 PRO A C 1
ATOM 579 O O . PRO A 1 77 ? 8.808 2.153 -16.843 1.00 43.59 77 PRO A O 1
ATOM 582 N N . ASN A 1 78 ? 7.172 0.667 -16.496 1.00 41.56 78 ASN A N 1
ATOM 583 C CA . ASN A 1 78 ? 6.222 1.262 -17.455 1.00 41.56 78 ASN A CA 1
ATOM 584 C C . ASN A 1 78 ? 4.883 1.755 -16.866 1.00 41.56 78 ASN A C 1
ATOM 586 O O . ASN A 1 78 ? 3.944 2.004 -17.623 1.00 41.56 78 ASN A O 1
ATOM 590 N N . HIS A 1 79 ? 4.771 1.945 -15.550 1.00 46.41 79 HIS A N 1
ATOM 591 C CA . HIS A 1 79 ? 3.601 2.604 -14.959 1.00 46.41 79 HIS A CA 1
ATOM 592 C C . HIS A 1 79 ? 3.992 3.965 -14.387 1.00 46.41 79 HIS A C 1
ATOM 594 O O . HIS A 1 79 ? 4.643 4.065 -13.351 1.00 46.41 79 HIS A O 1
ATOM 600 N N . VAL A 1 80 ? 3.583 5.029 -15.084 1.00 43.31 80 VAL A N 1
ATOM 601 C CA . VAL A 1 80 ? 3.693 6.412 -14.608 1.00 43.31 80 VAL A CA 1
ATOM 602 C C . VAL A 1 80 ? 2.733 6.622 -13.434 1.00 43.31 80 VAL A C 1
ATOM 604 O O . VAL A 1 80 ? 1.588 7.041 -13.597 1.00 43.31 80 VAL A O 1
ATOM 607 N N . GLY A 1 81 ? 3.194 6.310 -12.223 1.00 43.41 81 GLY A N 1
ATOM 608 C CA . GLY A 1 81 ? 2.586 6.843 -11.010 1.00 43.41 81 GLY A CA 1
ATOM 609 C C . GLY A 1 81 ? 2.629 8.370 -11.087 1.00 43.41 81 GLY A C 1
ATOM 610 O O . GLY A 1 81 ? 3.678 8.94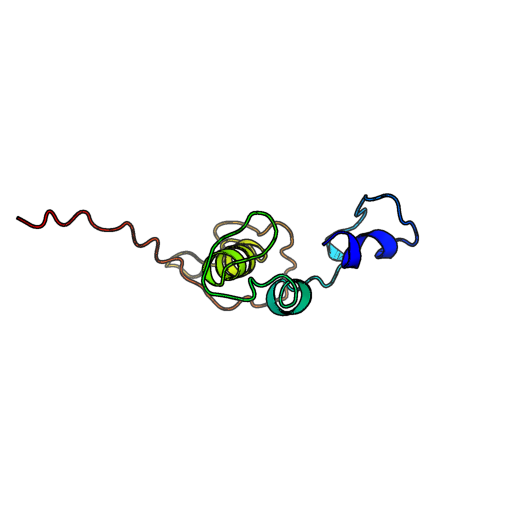6 -11.369 1.00 43.41 81 GLY A O 1
ATOM 611 N N . ARG A 1 82 ? 1.483 9.040 -10.914 1.00 45.66 82 ARG A N 1
ATOM 612 C CA . ARG A 1 82 ? 1.431 10.511 -10.879 1.00 45.66 82 ARG A CA 1
ATOM 613 C C . ARG A 1 82 ? 2.421 11.009 -9.826 1.00 45.66 82 ARG A C 1
ATOM 615 O O . ARG A 1 82 ? 2.414 10.500 -8.712 1.00 45.66 82 ARG A O 1
ATOM 622 N N . ALA A 1 83 ? 3.236 11.996 -10.197 1.00 41.69 83 ALA A N 1
ATOM 623 C CA . ALA A 1 83 ? 4.187 12.642 -9.306 1.00 41.69 83 ALA A CA 1
ATOM 624 C C . ALA A 1 83 ? 3.461 13.159 -8.060 1.00 41.69 83 ALA A C 1
ATOM 626 O O . ALA A 1 83 ? 2.683 14.113 -8.130 1.00 41.69 83 ALA A O 1
ATOM 627 N N . ILE A 1 84 ? 3.712 12.512 -6.931 1.00 47.72 84 ILE A N 1
ATOM 628 C CA . ILE A 1 84 ? 3.458 13.088 -5.625 1.00 47.72 84 ILE A CA 1
ATOM 629 C C . ILE A 1 84 ? 4.851 13.407 -5.120 1.00 47.72 84 ILE A C 1
ATOM 631 O O . ILE A 1 84 ? 5.526 12.561 -4.543 1.00 47.72 84 ILE A O 1
ATOM 635 N N . ILE A 1 85 ? 5.304 14.635 -5.395 1.00 44.59 85 ILE A N 1
ATOM 636 C CA . ILE A 1 85 ? 6.296 15.255 -4.519 1.00 44.59 85 ILE A CA 1
ATOM 637 C C . ILE A 1 85 ? 5.679 15.075 -3.143 1.00 44.59 85 ILE A C 1
ATOM 639 O O . ILE A 1 85 ? 4.574 15.568 -2.937 1.00 44.59 85 ILE A O 1
ATOM 643 N N . PHE A 1 86 ? 6.300 14.317 -2.246 1.00 41.88 86 PHE A N 1
ATOM 644 C CA . PHE A 1 86 ? 5.939 14.418 -0.847 1.00 41.88 86 PHE A CA 1
ATOM 645 C C . PHE A 1 86 ? 6.311 15.854 -0.470 1.00 41.88 86 PHE A C 1
ATOM 647 O O . PHE A 1 86 ? 7.503 16.106 -0.270 1.00 41.88 86 PHE A O 1
ATOM 654 N N . PRO A 1 87 ? 5.383 16.820 -0.279 1.00 37.94 87 PRO A N 1
ATOM 655 C CA . PRO A 1 87 ? 5.654 17.711 0.808 1.00 37.94 87 PRO A CA 1
ATOM 656 C C . PRO A 1 87 ? 5.618 16.768 2.013 1.00 37.94 87 PRO A C 1
ATOM 658 O O . PRO A 1 87 ? 4.574 16.533 2.619 1.00 37.94 87 PRO A O 1
ATOM 661 N N . MET A 1 88 ? 6.786 16.284 2.441 1.00 32.94 88 MET A N 1
ATOM 662 C CA . MET A 1 88 ? 7.041 16.457 3.853 1.00 32.94 88 MET A CA 1
ATOM 663 C C . MET A 1 88 ? 6.783 17.947 4.061 1.00 32.94 88 MET A C 1
ATOM 665 O O . MET A 1 88 ? 7.656 18.789 3.865 1.00 32.94 88 MET A O 1
ATOM 669 N N . LYS A 1 89 ? 5.550 18.292 4.448 1.00 33.59 89 LYS A N 1
ATOM 670 C CA . LYS A 1 89 ? 5.372 19.330 5.433 1.00 33.59 89 LYS A CA 1
ATOM 671 C C . LYS A 1 89 ? 6.174 18.799 6.614 1.00 33.59 89 LYS A C 1
ATOM 673 O O . LYS A 1 89 ? 5.634 18.180 7.520 1.00 33.59 89 LYS A O 1
ATOM 678 N N . VAL A 1 90 ? 7.494 19.001 6.563 1.00 34.88 90 VAL A N 1
ATOM 679 C CA . VAL A 1 90 ? 8.248 19.361 7.741 1.00 34.88 90 VAL A CA 1
ATOM 680 C C . VAL A 1 90 ? 7.457 20.555 8.206 1.00 34.88 90 VAL A C 1
ATOM 682 O O . VAL A 1 90 ? 7.523 21.629 7.611 1.00 34.88 90 VAL A O 1
ATOM 685 N N . THR A 1 91 ? 6.530 20.297 9.119 1.00 34.00 91 THR A N 1
ATOM 686 C CA . THR A 1 91 ? 5.784 21.317 9.813 1.00 34.00 91 THR A CA 1
ATOM 687 C C . THR A 1 91 ? 6.885 22.195 10.364 1.00 34.00 91 THR A C 1
ATOM 689 O O . THR A 1 91 ? 7.593 21.809 11.294 1.00 34.00 91 THR A O 1
ATOM 692 N N . THR A 1 92 ? 7.143 23.318 9.696 1.00 34.00 92 THR A N 1
ATOM 693 C CA . THR A 1 92 ? 7.947 24.377 10.265 1.00 34.00 92 THR A CA 1
ATOM 694 C C . THR A 1 92 ? 7.262 24.661 11.580 1.00 34.00 92 THR A C 1
ATOM 696 O O . THR A 1 92 ? 6.127 25.140 11.604 1.00 34.00 92 THR A O 1
ATOM 699 N N . TRP A 1 93 ? 7.926 24.268 12.661 1.00 36.41 93 TRP A N 1
ATOM 700 C CA . TRP A 1 93 ? 7.684 24.777 13.990 1.00 36.41 93 TRP A CA 1
ATOM 701 C C . TRP A 1 93 ? 7.872 26.290 13.909 1.00 36.41 93 TRP A C 1
ATOM 703 O O . TRP A 1 93 ? 8.955 26.812 14.153 1.00 36.41 93 TRP A O 1
ATOM 713 N N . VAL A 1 94 ? 6.825 27.001 13.507 1.00 38.94 94 VAL A N 1
ATOM 714 C CA . VAL A 1 94 ? 6.701 28.418 13.798 1.00 38.94 94 VAL A CA 1
ATOM 715 C C . VAL A 1 94 ? 6.028 28.452 15.157 1.00 38.94 94 VAL A C 1
ATOM 717 O O . VAL A 1 94 ? 4.835 28.185 15.277 1.00 38.94 94 VAL A O 1
ATOM 720 N N . HIS A 1 95 ? 6.838 28.684 16.191 1.00 37.91 95 HIS A N 1
ATOM 721 C CA . HIS A 1 95 ? 6.367 29.137 17.494 1.00 37.91 95 HIS A CA 1
ATOM 722 C C . HIS A 1 95 ? 5.312 30.228 17.276 1.00 37.91 95 HIS A C 1
ATOM 724 O O . HIS A 1 95 ? 5.628 31.301 16.764 1.00 37.91 95 HIS A O 1
ATOM 730 N N . GLN A 1 96 ? 4.067 29.943 17.643 1.00 35.91 96 GLN A N 1
ATOM 731 C CA . GLN A 1 96 ? 3.061 30.970 17.860 1.00 35.91 96 GLN A CA 1
ATOM 732 C C . GLN A 1 96 ? 3.130 31.350 19.332 1.00 35.91 96 GLN A C 1
ATOM 734 O O . GLN A 1 96 ? 2.811 30.545 20.205 1.00 35.91 96 GLN A O 1
ATOM 739 N N . ASN A 1 97 ? 3.628 32.561 19.561 1.00 35.72 97 ASN A N 1
ATOM 740 C CA . ASN A 1 97 ? 3.426 33.335 20.774 1.00 35.72 97 ASN A CA 1
ATOM 741 C C . ASN A 1 97 ? 2.429 34.447 20.452 1.00 35.72 97 ASN A C 1
ATOM 743 O O . ASN A 1 97 ? 2.536 34.992 19.327 1.00 35.72 97 ASN A O 1
#

Radius of gyration: 17.03 Å; chains: 1; bounding box: 34×56×38 Å

pLDDT: mean 73.65, std 21.89, range [32.94, 96.25]

Sequence (97 aa):
MLEKCDAIDGITDGVIDNPLSCNFDPRGDLSDLMCPTSGSSDQCFTHDQLQTIIDFYPGAQIDDASRQVYPGKLSVPNHVGRAIIFPMKVTTWVHQN